Protein AF-A0A356VSM3-F1 (afdb_monomer_lite)

Radius of gyration: 12.95 Å; chains: 1; bounding box: 33×21×33 Å

Foldseek 3Di:
DDDKDKDKDKDQDDPQVVVRVVVLVVQCVDPPGHFPDKDDWDWAQDDDDRPTGIMTMIMTID

Sequence (62 aa):
MSSVAFIGLGSNLNNPVSQVELAITNLAKLPKTQLLKSSSLYFSKPQGPQDQPDFVNAVAKV

Secondary structure (DSSP, 8-state):
-----EEEEEE-SSSHHHHHHHHHHHHTTSTT----EEPPPEEEPPSS-SSSPPEEEEEEE-

Structure (mmCIF, N/CA/C/O backbone):
data_AF-A0A356VSM3-F1
#
_entry.id   AF-A0A356VSM3-F1
#
loop_
_atom_site.group_PDB
_atom_site.id
_atom_site.type_symbol
_atom_site.label_atom_id
_atom_site.label_alt_id
_atom_site.label_comp_id
_atom_site.label_asym_id
_at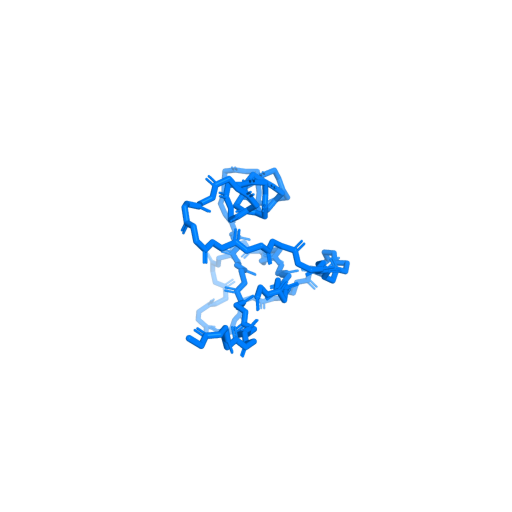om_site.label_entity_id
_atom_site.label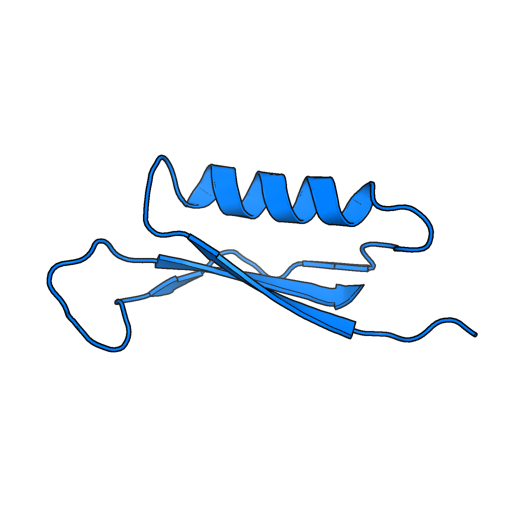_seq_id
_atom_site.pdbx_PDB_ins_code
_atom_site.Cartn_x
_atom_site.Cartn_y
_atom_site.Cartn_z
_atom_site.occupancy
_atom_site.B_iso_or_equiv
_atom_site.auth_seq_id
_atom_site.auth_comp_id
_atom_site.auth_asym_id
_atom_site.auth_atom_id
_atom_site.pdbx_PDB_model_num
ATOM 1 N N . MET A 1 1 ? -19.893 10.392 13.179 1.00 72.69 1 MET A N 1
ATOM 2 C CA . MET A 1 1 ? -19.856 9.002 12.675 1.00 72.69 1 MET A CA 1
ATOM 3 C C . MET A 1 1 ? -18.434 8.679 12.262 1.00 72.69 1 MET A C 1
ATOM 5 O O . MET A 1 1 ? -17.788 9.554 11.701 1.00 72.69 1 MET A O 1
ATOM 9 N N . SER A 1 2 ? -17.957 7.473 12.567 1.00 88.31 2 SER A N 1
ATOM 10 C CA . SER A 1 2 ? -16.717 6.937 11.995 1.00 88.31 2 SER A CA 1
ATOM 11 C C . S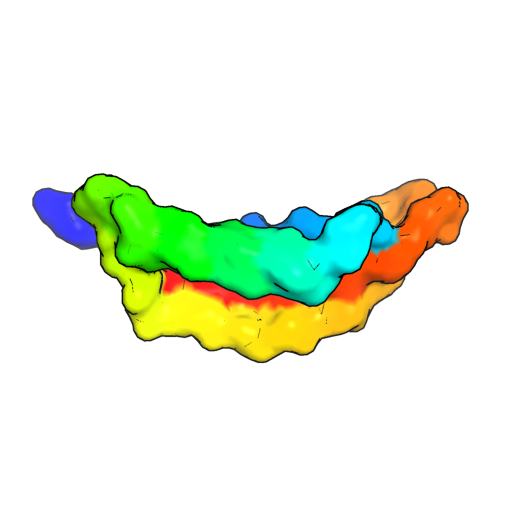ER A 1 2 ? -17.069 6.108 10.759 1.00 88.31 2 SER A C 1
ATOM 13 O O . SER A 1 2 ? -18.112 5.452 10.760 1.00 88.31 2 SER A O 1
ATOM 15 N N . SER A 1 3 ? -16.247 6.172 9.714 1.00 96.38 3 SER A N 1
ATOM 16 C CA . SER A 1 3 ? -16.391 5.367 8.494 1.00 96.38 3 SER A CA 1
ATOM 17 C C . SER A 1 3 ? -15.102 4.597 8.269 1.00 96.38 3 SER A C 1
ATOM 19 O O . SER A 1 3 ? -14.031 5.145 8.497 1.00 96.38 3 SER A O 1
ATOM 21 N N . VAL A 1 4 ? -15.215 3.355 7.806 1.00 98.06 4 VAL A N 1
ATOM 22 C CA . VAL A 1 4 ? -14.048 2.548 7.438 1.00 98.06 4 VAL A CA 1
ATOM 23 C C . VAL A 1 4 ? -13.708 2.807 5.976 1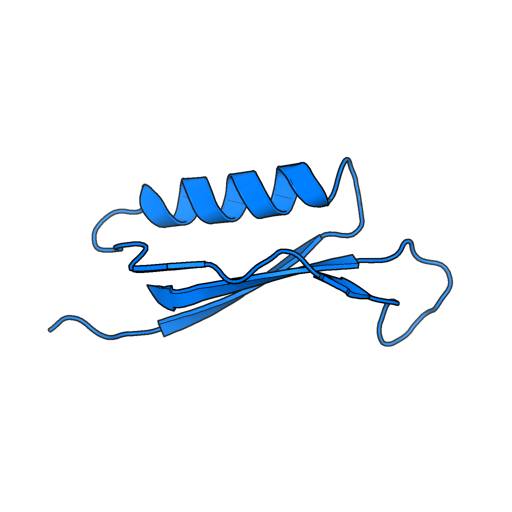.00 98.06 4 VAL A C 1
ATOM 25 O O . VAL A 1 4 ? -14.588 2.710 5.118 1.00 98.06 4 VAL A O 1
ATOM 28 N N . ALA A 1 5 ? -12.437 3.078 5.692 1.00 98.12 5 ALA A N 1
ATOM 29 C CA . ALA A 1 5 ? -11.917 3.230 4.339 1.00 98.12 5 ALA A CA 1
ATOM 30 C C . ALA A 1 5 ? -10.721 2.300 4.089 1.00 98.12 5 ALA A C 1
ATOM 32 O O . ALA A 1 5 ? -9.983 1.924 5.000 1.00 98.12 5 ALA A O 1
ATOM 33 N N . PHE A 1 6 ? -10.526 1.939 2.821 1.00 98.69 6 PHE A N 1
ATOM 34 C CA . PHE A 1 6 ? -9.359 1.194 2.358 1.00 98.69 6 PHE A CA 1
ATOM 35 C C . PHE A 1 6 ? -8.584 2.059 1.371 1.00 98.69 6 PHE A C 1
ATOM 37 O O . PHE A 1 6 ? -9.144 2.532 0.385 1.00 98.69 6 PHE A O 1
ATOM 44 N N . ILE A 1 7 ? -7.302 2.272 1.649 1.00 98.62 7 ILE A N 1
ATOM 45 C CA . ILE A 1 7 ? -6.423 3.143 0.870 1.00 98.62 7 ILE A CA 1
ATOM 46 C C . ILE A 1 7 ? -5.342 2.280 0.226 1.00 98.62 7 ILE A C 1
ATOM 48 O O . ILE A 1 7 ? -4.600 1.593 0.930 1.00 98.62 7 ILE A O 1
ATOM 52 N N . GLY A 1 8 ? -5.258 2.319 -1.104 1.00 98.56 8 GLY A N 1
ATOM 53 C CA . GLY A 1 8 ? -4.144 1.739 -1.850 1.00 98.56 8 GLY A CA 1
ATOM 54 C C . GLY A 1 8 ? -2.922 2.653 -1.794 1.00 98.56 8 GLY A C 1
ATOM 55 O O . GLY A 1 8 ? -3.035 3.858 -2.008 1.00 98.56 8 GLY A O 1
ATOM 56 N N . LEU A 1 9 ? -1.761 2.076 -1.503 1.00 98.62 9 LEU A N 1
ATOM 57 C CA . LEU A 1 9 ? -0.468 2.752 -1.456 1.00 98.62 9 LEU A CA 1
ATOM 58 C C . LEU A 1 9 ? 0.471 2.082 -2.456 1.00 98.62 9 LEU A C 1
ATOM 60 O O . LEU A 1 9 ? 0.514 0.854 -2.513 1.00 98.62 9 LEU A O 1
ATOM 64 N N . GLY A 1 10 ? 1.234 2.882 -3.200 1.00 98.06 10 GLY A N 1
ATOM 65 C CA . GLY A 1 10 ? 2.173 2.392 -4.203 1.00 98.06 10 GLY A CA 1
ATOM 66 C C . GLY A 1 10 ? 3.362 3.331 -4.372 1.00 98.06 10 GLY A C 1
ATOM 67 O O . GLY A 1 10 ? 3.195 4.550 -4.373 1.00 98.06 10 GLY A O 1
ATOM 68 N N . SER A 1 11 ? 4.561 2.770 -4.511 1.00 98.38 11 SER A N 1
ATOM 69 C CA . SER A 1 11 ? 5.777 3.512 -4.854 1.00 98.38 11 SER A CA 1
ATOM 70 C C . SER A 1 11 ? 6.708 2.653 -5.701 1.00 98.38 11 SER A C 1
ATOM 72 O O . SER A 1 11 ? 6.802 1.449 -5.481 1.00 98.38 11 SER A O 1
ATOM 74 N N . ASN A 1 12 ? 7.413 3.260 -6.652 1.00 97.69 12 ASN A N 1
ATOM 75 C CA . ASN A 1 12 ? 8.401 2.592 -7.507 1.00 97.69 12 ASN A CA 1
ATOM 76 C C . ASN A 1 12 ? 9.734 3.351 -7.618 1.00 97.69 12 ASN A C 1
ATOM 78 O O . ASN A 1 12 ? 10.629 2.923 -8.339 1.00 97.69 12 ASN A O 1
ATOM 82 N N . LEU A 1 13 ? 9.898 4.466 -6.902 1.00 96.38 13 LEU A N 1
ATOM 83 C CA . LEU A 1 13 ? 11.105 5.294 -6.942 1.00 96.38 13 LEU A CA 1
ATOM 84 C C . LEU A 1 13 ? 11.647 5.523 -5.529 1.00 96.38 13 LEU A C 1
ATOM 86 O O . LEU A 1 13 ? 10.905 5.468 -4.551 1.00 96.38 13 LEU A O 1
ATOM 90 N N . ASN A 1 14 ? 12.942 5.837 -5.434 1.00 94.38 14 ASN A N 1
ATOM 91 C CA . ASN A 1 14 ? 13.588 6.353 -4.221 1.00 94.38 14 ASN A CA 1
ATOM 92 C C . ASN A 1 14 ? 13.295 5.529 -2.953 1.00 94.38 14 ASN A C 1
ATOM 94 O O . ASN A 1 14 ? 12.740 6.047 -1.985 1.00 94.38 14 ASN A O 1
ATOM 98 N N . ASN A 1 15 ? 13.701 4.254 -2.971 1.00 97.31 15 ASN A N 1
ATOM 99 C CA . ASN A 1 15 ? 13.454 3.270 -1.911 1.00 97.31 15 ASN A CA 1
ATOM 100 C C . ASN A 1 15 ? 11.944 3.050 -1.646 1.00 97.31 15 ASN A C 1
ATOM 102 O O . ASN A 1 15 ? 11.394 3.524 -0.646 1.00 97.31 15 ASN A O 1
ATOM 106 N N . PRO A 1 16 ? 11.257 2.328 -2.551 1.00 98.12 16 PRO A N 1
ATOM 107 C CA . PRO A 1 16 ? 9.801 2.224 -2.539 1.00 98.12 16 PRO A CA 1
ATOM 108 C C . PRO A 1 16 ? 9.242 1.515 -1.299 1.00 98.12 16 PRO A C 1
ATOM 110 O O . PRO A 1 16 ? 8.154 1.861 -0.847 1.00 98.12 16 PRO A O 1
ATOM 113 N N . VAL A 1 17 ? 9.999 0.584 -0.703 1.00 98.50 17 VAL A N 1
ATOM 114 C CA . VAL A 1 17 ? 9.634 -0.069 0.566 1.00 98.50 17 VAL A CA 1
ATOM 115 C C . VAL A 1 17 ? 9.499 0.976 1.672 1.00 98.50 17 VAL A C 1
ATOM 117 O O . VAL A 1 17 ? 8.421 1.125 2.245 1.00 98.50 17 VAL A O 1
ATOM 120 N N . SER A 1 18 ? 10.551 1.767 1.909 1.00 98.56 18 SER A N 1
ATOM 121 C CA . SER A 1 18 ? 10.543 2.779 2.970 1.00 98.56 18 SER A CA 1
ATOM 122 C C . SER A 1 18 ? 9.497 3.872 2.739 1.00 98.56 18 SER A C 1
ATOM 124 O O . SER A 1 18 ? 8.903 4.360 3.697 1.00 98.56 18 SER A O 1
ATOM 126 N N . GLN A 1 19 ? 9.226 4.240 1.482 1.00 98.69 19 GLN A N 1
ATOM 127 C CA . GLN A 1 19 ? 8.164 5.194 1.142 1.00 98.69 19 GLN A CA 1
ATOM 128 C C . GLN A 1 19 ? 6.779 4.682 1.558 1.00 98.69 19 GLN A C 1
ATOM 130 O O . GLN A 1 19 ? 6.007 5.415 2.179 1.00 98.69 19 GLN A O 1
ATOM 135 N N . VAL A 1 20 ? 6.462 3.418 1.256 1.00 98.75 20 VAL A N 1
ATOM 136 C CA . VAL A 1 20 ? 5.169 2.820 1.620 1.00 98.75 20 VAL A CA 1
ATOM 137 C C . VAL A 1 20 ? 5.049 2.646 3.138 1.00 98.75 20 VAL A C 1
ATOM 139 O O . VAL A 1 20 ? 4.014 2.988 3.710 1.00 98.75 20 VAL A O 1
ATOM 142 N N . GLU A 1 21 ? 6.106 2.203 3.820 1.00 98.62 21 GLU A N 1
ATOM 143 C CA . GLU A 1 21 ? 6.135 2.096 5.289 1.00 98.62 21 GLU A CA 1
ATOM 144 C C . GLU A 1 21 ? 5.944 3.457 5.978 1.00 98.62 21 GLU A C 1
ATOM 146 O O . GLU A 1 21 ? 5.185 3.582 6.950 1.00 98.62 21 GLU A O 1
ATOM 151 N N . LEU A 1 22 ? 6.582 4.506 5.448 1.00 98.69 22 LEU A N 1
ATOM 152 C CA . LEU A 1 22 ? 6.425 5.869 5.942 1.00 98.69 22 LEU A CA 1
ATOM 153 C C . LEU A 1 22 ? 5.001 6.387 5.708 1.00 98.69 22 LEU A C 1
ATOM 155 O O . LEU A 1 22 ? 4.425 7.000 6.606 1.00 98.69 22 LEU A O 1
ATOM 159 N N . ALA A 1 23 ? 4.403 6.109 4.546 1.00 98.56 23 ALA A N 1
ATOM 160 C CA . ALA A 1 23 ? 3.021 6.477 4.254 1.00 98.56 23 ALA A CA 1
ATOM 161 C C . ALA A 1 23 ? 2.035 5.820 5.235 1.00 98.56 23 ALA A C 1
ATOM 163 O O . ALA A 1 23 ? 1.183 6.510 5.792 1.00 98.56 23 ALA A O 1
ATOM 164 N N . ILE A 1 24 ? 2.196 4.523 5.527 1.00 98.69 24 ILE A N 1
ATOM 165 C CA . ILE A 1 24 ? 1.393 3.808 6.536 1.00 98.69 24 ILE A CA 1
ATOM 166 C C . ILE A 1 24 ? 1.553 4.464 7.916 1.00 98.69 24 ILE A C 1
ATOM 168 O O . ILE A 1 24 ? 0.564 4.739 8.599 1.00 98.69 24 ILE A O 1
ATOM 172 N N . THR A 1 25 ? 2.791 4.774 8.310 1.00 98.44 25 THR A N 1
ATOM 173 C CA . THR A 1 25 ? 3.089 5.434 9.591 1.00 98.44 25 THR A CA 1
ATOM 174 C C . THR A 1 25 ? 2.464 6.828 9.675 1.00 98.44 25 THR A C 1
ATOM 176 O O . THR A 1 25 ? 1.964 7.224 10.727 1.00 98.44 25 THR A O 1
ATOM 179 N N . ASN A 1 26 ? 2.470 7.582 8.578 1.00 98.50 26 ASN A N 1
ATOM 180 C CA . ASN A 1 26 ? 1.890 8.919 8.524 1.00 98.50 26 ASN A CA 1
ATOM 181 C C . ASN A 1 26 ? 0.358 8.881 8.542 1.00 98.50 26 ASN A C 1
ATOM 183 O O . ASN A 1 26 ? -0.240 9.699 9.238 1.00 98.50 26 ASN A O 1
ATOM 187 N N . LEU A 1 27 ? -0.279 7.906 7.878 1.00 98.25 27 LEU A N 1
ATOM 188 C CA . LEU A 1 27 ? -1.728 7.682 7.980 1.00 98.25 27 LEU A CA 1
ATOM 189 C C . LEU A 1 27 ? -2.159 7.448 9.434 1.00 98.25 27 LEU A C 1
ATOM 191 O O . LEU A 1 27 ? -3.161 8.008 9.871 1.00 98.25 27 LEU A O 1
ATOM 195 N N . ALA A 1 28 ? -1.372 6.693 10.207 1.00 97.62 28 ALA A N 1
ATOM 196 C CA . ALA A 1 28 ? -1.640 6.446 11.625 1.00 97.62 28 ALA A CA 1
ATOM 197 C C . ALA A 1 28 ? -1.540 7.705 12.511 1.00 97.62 28 ALA A C 1
ATOM 199 O O . ALA A 1 28 ? -2.028 7.695 13.639 1.00 97.62 28 ALA A O 1
ATOM 200 N N . LYS A 1 29 ? -0.905 8.778 12.021 1.00 98.25 29 LYS A N 1
ATOM 201 C CA . LYS A 1 29 ? -0.724 10.052 12.737 1.00 98.25 29 LYS A CA 1
ATOM 202 C C . LYS A 1 29 ? -1.730 11.129 12.323 1.00 98.25 29 LYS A C 1
ATOM 204 O O . LYS A 1 29 ? -1.723 12.211 12.909 1.00 98.25 29 LYS A O 1
ATOM 209 N N . LEU A 1 30 ? -2.565 10.878 11.312 1.00 98.00 30 LEU A N 1
ATOM 210 C CA . LEU A 1 30 ? -3.517 11.875 10.833 1.00 98.00 30 LEU A CA 1
ATOM 211 C C . LEU A 1 30 ? -4.616 12.145 11.877 1.00 98.00 30 LEU A C 1
ATOM 213 O O . LEU A 1 30 ? -5.157 11.208 12.469 1.00 98.00 30 LEU A O 1
ATOM 217 N N . PRO A 1 31 ? -5.020 13.413 12.081 1.00 97.69 31 PRO A N 1
ATOM 218 C CA . PRO A 1 31 ? -6.150 13.731 12.943 1.00 97.69 31 PRO A CA 1
ATOM 219 C C . PRO A 1 31 ? -7.424 13.025 12.473 1.00 97.69 31 PRO A C 1
ATOM 221 O O . PRO A 1 31 ? -7.697 12.947 11.276 1.00 97.69 31 PRO A O 1
ATOM 224 N N . LYS A 1 32 ? -8.236 12.554 13.428 1.00 96.44 32 LYS A N 1
ATOM 225 C CA . LYS A 1 32 ? -9.522 11.876 13.166 1.00 96.44 32 LYS A CA 1
ATOM 226 C C . LYS A 1 32 ? -9.408 10.632 12.267 1.00 96.44 32 LYS A C 1
ATOM 228 O O . LYS A 1 32 ? -10.410 10.202 11.708 1.00 96.44 32 LYS A O 1
ATOM 233 N N . THR A 1 33 ? -8.211 10.063 12.148 1.00 97.44 33 THR A N 1
ATOM 234 C CA . THR A 1 33 ? -7.928 8.843 11.388 1.00 97.44 33 THR A CA 1
ATOM 235 C C . THR A 1 33 ? -7.301 7.834 12.335 1.00 97.44 33 THR A C 1
ATOM 237 O O . THR A 1 33 ? -6.476 8.196 13.171 1.00 97.44 33 THR A O 1
ATOM 240 N N . GLN A 1 34 ? -7.685 6.568 12.220 1.00 97.81 34 GLN A N 1
ATOM 241 C CA . GLN A 1 34 ? -7.083 5.497 12.999 1.00 97.81 34 GLN A CA 1
ATOM 242 C C . GLN A 1 34 ? -6.642 4.395 12.049 1.00 97.81 34 GLN A C 1
ATOM 244 O O . GLN A 1 34 ? -7.475 3.756 11.426 1.00 97.81 34 GLN A O 1
ATOM 249 N N . LEU A 1 35 ? -5.341 4.119 11.968 1.00 98.31 35 LEU A N 1
ATOM 250 C CA . LEU A 1 35 ? -4.879 2.942 11.239 1.00 98.31 35 LEU A CA 1
ATOM 251 C C . LEU A 1 35 ? -5.328 1.677 11.982 1.00 98.31 35 LEU A C 1
ATOM 253 O O . LEU A 1 35 ? -4.866 1.398 13.086 1.00 98.31 35 LEU A O 1
ATOM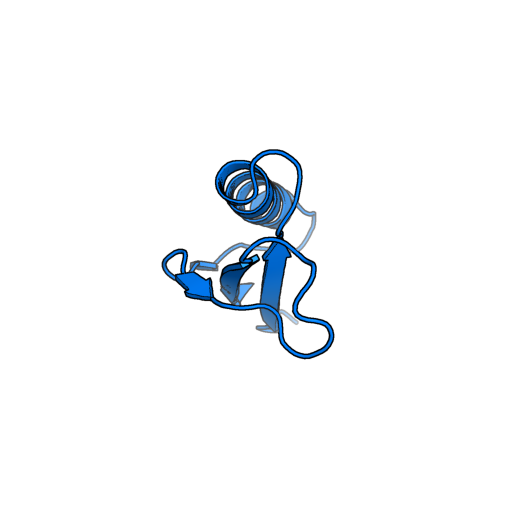 257 N N . LEU A 1 36 ? -6.224 0.909 11.364 1.00 98.38 36 LEU A N 1
ATOM 258 C CA . LEU A 1 36 ? -6.757 -0.333 11.918 1.00 98.38 36 LEU A CA 1
ATOM 259 C C . LEU A 1 36 ? -5.898 -1.537 11.529 1.00 98.38 36 LEU A C 1
ATOM 261 O O . LEU A 1 36 ? -5.712 -2.451 12.331 1.00 98.38 36 LEU A O 1
ATOM 265 N N . LYS A 1 37 ? -5.414 -1.574 10.282 1.00 98.56 37 LYS A N 1
ATOM 266 C CA . LYS A 1 37 ? -4.562 -2.653 9.762 1.00 98.56 37 LYS A CA 1
ATOM 267 C C . LYS A 1 37 ? -3.846 -2.222 8.483 1.00 98.56 37 LYS A C 1
ATOM 269 O O . LYS A 1 37 ? -4.406 -1.464 7.697 1.00 98.56 37 LYS A O 1
ATOM 274 N N . SER A 1 38 ? -2.669 -2.781 8.226 1.00 98.69 38 SER A N 1
ATOM 275 C CA . SER A 1 38 ? -2.033 -2.780 6.905 1.00 98.69 38 SER A CA 1
ATOM 276 C C . SER A 1 38 ? -1.903 -4.204 6.361 1.00 98.69 38 SER A C 1
ATOM 278 O O . SER A 1 38 ? -1.845 -5.179 7.118 1.00 98.69 38 SER A O 1
ATOM 280 N N . SER A 1 39 ? -1.893 -4.341 5.037 1.00 98.75 39 SER A N 1
ATOM 281 C CA . SER A 1 39 ? -1.474 -5.578 4.378 1.00 98.75 39 SER A CA 1
ATOM 282 C C . SER A 1 39 ? 0.042 -5.771 4.479 1.00 98.75 39 SER A C 1
ATOM 284 O O . SER A 1 39 ? 0.780 -4.861 4.857 1.00 98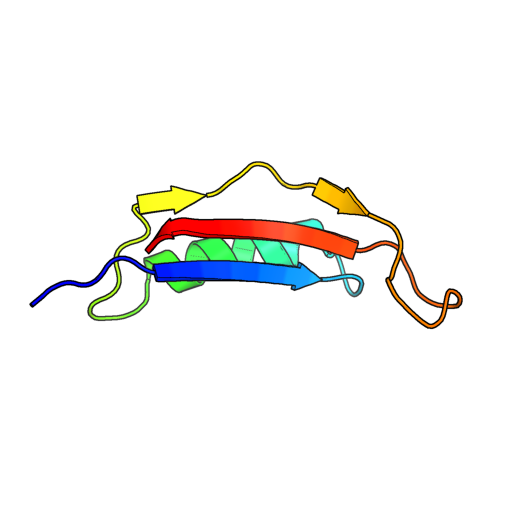.75 39 SER A O 1
ATOM 286 N N . SER A 1 40 ? 0.517 -6.943 4.058 1.00 98.56 40 SER A N 1
ATOM 287 C CA . SER A 1 40 ? 1.914 -7.117 3.655 1.00 98.56 40 SER A CA 1
ATOM 288 C C . SER A 1 40 ? 2.270 -6.182 2.491 1.00 98.56 40 SER A C 1
ATOM 290 O O . SER A 1 40 ? 1.382 -5.692 1.784 1.00 98.56 40 SER A O 1
ATOM 292 N N . LEU A 1 41 ? 3.569 -5.961 2.288 1.00 98.62 41 LEU A N 1
ATOM 293 C CA . LEU A 1 41 ? 4.090 -5.287 1.102 1.00 98.62 41 LEU A CA 1
ATOM 294 C C . LEU A 1 41 ? 4.195 -6.289 -0.052 1.00 98.62 41 LEU A C 1
ATOM 296 O O . LEU A 1 41 ? 4.684 -7.404 0.140 1.00 98.62 41 LEU A O 1
ATOM 300 N N . TYR A 1 42 ? 3.761 -5.885 -1.242 1.00 98.44 42 TYR A N 1
ATOM 301 C CA . TYR A 1 42 ? 3.805 -6.705 -2.451 1.00 98.44 42 TYR A CA 1
ATOM 302 C C . TYR A 1 42 ? 4.610 -6.016 -3.542 1.00 98.44 42 TYR A C 1
ATOM 304 O O . TYR A 1 42 ? 4.385 -4.842 -3.825 1.00 98.44 42 TYR A O 1
ATOM 312 N N . PHE A 1 43 ? 5.500 -6.764 -4.190 1.00 97.56 43 PHE A N 1
ATOM 313 C CA . PHE A 1 43 ? 6.177 -6.310 -5.400 1.00 97.56 43 PHE A CA 1
ATOM 314 C C . PHE A 1 43 ? 5.354 -6.677 -6.635 1.00 97.56 43 PHE A C 1
ATOM 316 O O . PHE A 1 43 ? 4.872 -7.806 -6.745 1.00 97.56 43 PHE A O 1
ATOM 323 N N . SER A 1 44 ? 5.205 -5.748 -7.577 1.00 96.44 44 SER A N 1
ATOM 324 C CA . SER A 1 44 ? 4.528 -6.008 -8.850 1.00 96.44 44 SER A CA 1
ATOM 325 C C . SER A 1 44 ? 5.117 -5.200 -10.002 1.00 96.44 44 SER A C 1
ATOM 327 O O . SER A 1 44 ? 5.617 -4.092 -9.812 1.00 96.44 44 SER A O 1
ATOM 329 N N . LYS A 1 45 ? 4.993 -5.732 -11.222 1.00 96.25 45 LYS A N 1
ATOM 330 C CA . LYS A 1 45 ? 5.323 -4.991 -12.445 1.00 96.25 45 LYS A CA 1
ATOM 331 C C . LYS A 1 45 ? 4.423 -3.756 -12.606 1.00 96.25 45 LYS A C 1
ATOM 333 O O . LYS A 1 45 ? 3.274 -3.798 -12.153 1.00 96.25 45 LYS A O 1
ATOM 338 N N . PRO A 1 46 ? 4.910 -2.672 -13.237 1.00 95.00 46 PRO A N 1
ATOM 339 C CA . PRO A 1 46 ? 4.070 -1.532 -13.578 1.00 95.00 46 PRO A CA 1
ATOM 340 C C . PRO A 1 46 ? 2.937 -1.964 -14.516 1.00 95.00 46 PRO A C 1
ATOM 342 O O . PRO A 1 46 ? 3.135 -2.761 -15.435 1.00 95.00 46 PRO A O 1
ATOM 345 N N . GLN A 1 47 ? 1.742 -1.416 -14.305 1.00 91.44 47 GLN A N 1
ATOM 346 C CA . GLN A 1 47 ? 0.651 -1.536 -15.266 1.00 91.44 47 GLN A CA 1
ATOM 347 C C . GLN A 1 47 ? 0.718 -0.344 -16.228 1.00 91.44 47 GLN A C 1
ATOM 349 O O . GLN A 1 47 ? 0.616 0.800 -15.795 1.00 91.44 47 GLN A O 1
ATOM 354 N N . GLY A 1 48 ? 0.902 -0.600 -17.526 1.00 88.06 48 GLY A N 1
ATOM 355 C CA . GLY A 1 48 ? 1.137 0.444 -18.533 1.00 88.06 48 GLY A CA 1
ATOM 356 C C . GLY A 1 48 ? 2.568 0.393 -19.089 1.00 88.06 48 GLY A C 1
ATOM 357 O O . GLY A 1 48 ? 3.043 -0.715 -19.360 1.00 88.06 48 GLY A O 1
ATOM 358 N N . PRO A 1 49 ? 3.249 1.540 -19.298 1.00 87.62 49 PRO A N 1
ATOM 359 C CA . PRO A 1 49 ? 4.629 1.568 -19.785 1.00 87.62 49 PRO A CA 1
ATOM 360 C C . PRO A 1 49 ? 5.559 0.716 -18.912 1.00 87.62 49 PRO A C 1
ATOM 362 O O . PRO A 1 49 ? 5.519 0.794 -17.685 1.00 87.62 49 PRO A O 1
ATOM 365 N N . GLN A 1 50 ? 6.358 -0.135 -19.555 1.00 86.69 50 GLN A N 1
ATOM 366 C CA . GLN A 1 50 ? 7.210 -1.122 -18.878 1.00 86.69 50 GLN A CA 1
ATOM 367 C C . GLN A 1 50 ? 8.639 -0.619 -18.627 1.00 86.69 50 GLN A C 1
ATOM 369 O O . GLN A 1 50 ? 9.436 -1.311 -18.006 1.00 86.69 50 GLN A O 1
ATOM 374 N N . ASP A 1 51 ? 8.974 0.583 -19.087 1.00 92.25 51 ASP A N 1
ATOM 375 C CA . ASP A 1 51 ? 10.273 1.245 -18.929 1.00 92.25 51 ASP A CA 1
ATOM 376 C C . ASP A 1 51 ? 10.469 1.871 -17.534 1.00 92.25 51 ASP A C 1
ATOM 378 O O . ASP A 1 51 ? 11.274 2.782 -17.349 1.00 92.25 51 ASP A O 1
ATOM 382 N N . GLN A 1 52 ? 9.739 1.367 -16.535 1.00 93.31 52 GLN A N 1
ATOM 383 C CA . GLN A 1 52 ? 9.732 1.864 -15.163 1.00 93.31 52 GLN A CA 1
ATOM 384 C C . GLN A 1 52 ? 10.091 0.751 -14.171 1.00 93.31 52 GLN A C 1
ATOM 386 O O . GLN A 1 52 ? 9.830 -0.422 -14.447 1.00 93.31 52 GLN A O 1
ATOM 391 N N . PRO A 1 53 ? 10.651 1.091 -12.995 1.00 94.94 53 PRO A N 1
ATOM 392 C CA . PRO A 1 53 ? 10.922 0.101 -11.961 1.00 94.94 53 PRO A CA 1
ATOM 393 C C . PRO A 1 53 ? 9.647 -0.567 -11.435 1.00 94.94 53 PRO A C 1
ATOM 395 O O . PRO A 1 53 ? 8.548 -0.007 -11.504 1.00 94.94 53 PRO A O 1
ATOM 398 N N . ASP A 1 54 ? 9.826 -1.746 -10.843 1.00 96.69 54 ASP A N 1
ATOM 399 C CA . ASP A 1 54 ? 8.760 -2.472 -10.156 1.00 96.69 54 ASP A CA 1
ATOM 400 C C . ASP A 1 54 ? 8.209 -1.653 -8.976 1.00 96.69 54 ASP A C 1
ATOM 402 O O . ASP A 1 54 ? 8.938 -0.946 -8.273 1.00 96.69 54 ASP A O 1
ATOM 406 N N . PHE A 1 55 ? 6.904 -1.772 -8.743 1.00 98.12 55 PHE A N 1
ATOM 407 C CA . PHE A 1 55 ? 6.220 -1.118 -7.635 1.00 98.12 55 PHE A CA 1
ATOM 408 C C . PHE A 1 55 ? 6.271 -1.974 -6.374 1.00 98.12 55 PHE A C 1
ATOM 410 O O . PHE A 1 55 ? 6.133 -3.196 -6.434 1.00 98.12 55 PHE A O 1
ATOM 417 N N . VAL A 1 56 ? 6.357 -1.308 -5.226 1.00 98.62 56 VAL A N 1
ATOM 418 C CA . VAL A 1 56 ? 5.920 -1.831 -3.931 1.00 98.62 56 VAL A CA 1
ATOM 419 C C . VAL A 1 56 ? 4.523 -1.296 -3.662 1.00 98.62 56 VAL A C 1
ATOM 421 O O . VAL A 1 56 ? 4.315 -0.084 -3.692 1.00 98.62 56 VAL A O 1
ATOM 424 N N . ASN A 1 57 ? 3.584 -2.192 -3.377 1.00 98.69 57 ASN A N 1
ATOM 425 C CA . ASN A 1 57 ? 2.185 -1.879 -3.119 1.00 98.69 57 ASN A CA 1
ATOM 426 C C . ASN A 1 57 ? 1.722 -2.412 -1.758 1.00 98.69 57 ASN A C 1
ATOM 428 O O . ASN A 1 57 ? 2.189 -3.453 -1.288 1.00 98.69 57 ASN A O 1
ATOM 432 N N . ALA A 1 58 ? 0.769 -1.713 -1.144 1.00 98.75 58 ALA A N 1
ATOM 433 C CA . ALA A 1 58 ? 0.103 -2.120 0.090 1.00 98.75 58 ALA A CA 1
ATOM 434 C C . ALA A 1 58 ? -1.317 -1.543 0.178 1.00 98.75 58 ALA A C 1
ATOM 436 O O . ALA A 1 58 ? -1.678 -0.615 -0.546 1.00 98.75 58 ALA A O 1
ATOM 437 N N . VAL A 1 59 ? -2.115 -2.064 1.110 1.00 98.81 59 VAL A N 1
ATOM 438 C CA . VAL A 1 59 ? -3.428 -1.517 1.469 1.00 98.81 59 VAL A CA 1
ATOM 439 C C . VAL A 1 59 ? -3.454 -1.178 2.955 1.00 98.81 59 VAL A C 1
ATOM 441 O O . VAL A 1 59 ? -3.081 -2.003 3.793 1.00 98.81 59 VAL A O 1
ATOM 444 N N . ALA A 1 60 ? -3.937 0.018 3.287 1.00 98.75 60 ALA A N 1
ATOM 445 C CA . ALA A 1 60 ? -4.217 0.447 4.653 1.00 98.75 60 ALA A CA 1
ATOM 446 C C . ALA A 1 60 ? -5.731 0.488 4.898 1.00 98.75 60 ALA A C 1
ATOM 448 O O . ALA A 1 60 ? -6.476 1.084 4.120 1.00 98.75 60 ALA A O 1
ATOM 449 N N . LYS A 1 61 ? -6.182 -0.137 5.987 1.00 98.69 61 LYS A N 1
ATOM 450 C CA . LYS A 1 61 ? -7.538 -0.008 6.524 1.00 98.69 61 LYS A CA 1
ATOM 451 C C . LYS A 1 61 ? -7.517 1.070 7.603 1.00 98.69 61 LYS A C 1
ATOM 453 O O . LYS A 1 61 ? -6.826 0.887 8.610 1.00 98.69 61 LYS A O 1
ATOM 458 N N . VAL A 1 62 ? -8.273 2.143 7.399 1.00 97.75 62 VAL A N 1
ATOM 459 C CA . VAL A 1 62 ? -8.425 3.269 8.336 1.00 97.75 62 VAL A CA 1
ATOM 460 C C . VAL A 1 62 ? -9.878 3.501 8.730 1.00 97.75 62 VAL A C 1
ATOM 462 O O . VAL A 1 62 ? -10.767 2.964 8.025 1.00 97.75 62 VAL A O 1
#

pLDDT: mean 96.59, std 4.22, range [72.69, 98.81]